Protein AF-0000000084558439 (afdb_homodimer)

Structure (mmCIF, N/CA/C/O backbone):
data_AF-0000000084558439-model_v1
#
loop_
_entity.id
_entity.type
_entity.pdbx_description
1 polymer Phd_YefM
#
loop_
_atom_site.group_PDB
_atom_site.id
_atom_site.type_symbol
_atom_site.label_atom_id
_atom_site.label_alt_id
_atom_site.label_comp_id
_atom_site.label_asym_id
_atom_site.label_entity_id
_atom_site.label_seq_id
_atom_site.pdbx_PDB_ins_code
_atom_site.Cartn_x
_atom_site.Cartn_y
_atom_site.Cartn_z
_atom_site.occupancy
_atom_site.B_iso_or_equiv
_atom_site.auth_seq_id
_atom_site.auth_comp_id
_atom_site.auth_asym_id
_atom_site.auth_atom_id
_atom_site.pdbx_PDB_model_num
ATOM 1 N N . MET A 1 1 ? 5.793 9.094 3.998 1 93.12 1 MET A N 1
ATOM 2 C CA . MET A 1 1 ? 5.371 10.234 3.197 1 93.12 1 MET A CA 1
ATOM 3 C C . MET A 1 1 ? 3.852 10.273 3.061 1 93.12 1 MET A C 1
ATOM 5 O O . MET A 1 1 ? 3.217 9.234 2.881 1 93.12 1 MET A O 1
ATOM 9 N N . LEU A 1 2 ? 3.359 11.461 3.238 1 95.5 2 LEU A N 1
ATOM 10 C CA . LEU A 1 2 ? 1.928 11.664 3.051 1 95.5 2 LEU A CA 1
ATOM 11 C C . LEU A 1 2 ? 1.644 12.312 1.702 1 95.5 2 LEU A C 1
ATOM 13 O O . LEU A 1 2 ? 2.281 13.305 1.34 1 95.5 2 LEU A O 1
ATOM 17 N N . VAL A 1 3 ? 0.672 11.711 0.929 1 97.12 3 VAL A N 1
ATOM 18 C CA . VAL A 1 3 ? 0.329 12.273 -0.374 1 97.12 3 VAL A CA 1
ATOM 19 C C . VAL A 1 3 ? -1.182 12.203 -0.584 1 97.12 3 VAL A C 1
ATOM 21 O O . VAL A 1 3 ? -1.87 11.414 0.065 1 97.12 3 VAL A O 1
ATOM 24 N N . THR A 1 4 ? -1.714 13.141 -1.436 1 97.69 4 THR A N 1
ATOM 25 C CA . THR A 1 4 ? -3.123 13.039 -1.795 1 97.69 4 THR A CA 1
ATOM 26 C C . THR A 1 4 ? -3.336 11.961 -2.855 1 97.69 4 THR A C 1
ATOM 28 O O . THR A 1 4 ? -2.42 11.641 -3.617 1 97.69 4 THR A O 1
ATOM 31 N N . ALA A 1 5 ? -4.535 11.43 -2.908 1 97.19 5 ALA A N 1
ATOM 32 C CA . ALA A 1 5 ? -4.883 10.445 -3.93 1 97.19 5 ALA A CA 1
ATOM 33 C C . ALA A 1 5 ? -4.617 10.992 -5.328 1 97.19 5 ALA A C 1
ATOM 35 O O . ALA A 1 5 ? -4.098 10.281 -6.191 1 97.19 5 ALA A O 1
ATOM 36 N N . THR A 1 6 ? -4.969 12.266 -5.535 1 96.75 6 THR A N 1
ATOM 37 C CA . THR A 1 6 ? -4.758 12.906 -6.832 1 96.75 6 THR A CA 1
ATOM 38 C C . THR A 1 6 ? -3.273 12.938 -7.184 1 96.75 6 THR A C 1
ATOM 40 O O . THR A 1 6 ? -2.887 12.578 -8.297 1 96.75 6 THR A O 1
ATOM 43 N N . GLU A 1 7 ? -2.447 13.328 -6.293 1 97.44 7 GLU A N 1
ATOM 44 C CA . GLU A 1 7 ? -1.005 13.352 -6.516 1 97.44 7 GLU A CA 1
ATOM 45 C C . GLU A 1 7 ? -0.463 11.953 -6.773 1 97.44 7 GLU A C 1
ATOM 47 O O . GLU A 1 7 ? 0.383 11.758 -7.648 1 97.44 7 GLU A O 1
ATOM 52 N N . PHE A 1 8 ? -0.82 11.062 -6.02 1 98 8 PHE A N 1
ATOM 53 C CA . PHE A 1 8 ? -0.381 9.68 -6.16 1 98 8 PHE A CA 1
ATOM 54 C C . PHE A 1 8 ? -0.724 9.141 -7.547 1 98 8 PHE A C 1
ATOM 56 O O . PHE A 1 8 ? 0.109 8.5 -8.195 1 98 8 PHE A O 1
ATOM 63 N N . ARG A 1 9 ? -1.94 9.398 -7.977 1 96.44 9 ARG A N 1
ATOM 64 C CA . ARG A 1 9 ? -2.422 8.93 -9.273 1 96.44 9 ARG A CA 1
ATOM 65 C C . ARG A 1 9 ? -1.564 9.477 -10.406 1 96.44 9 ARG A C 1
ATOM 67 O O . ARG A 1 9 ? -1.311 8.781 -11.391 1 96.44 9 ARG A O 1
ATOM 74 N N . THR A 1 10 ? -1.112 10.688 -10.25 1 95.81 10 THR A N 1
ATOM 75 C CA . THR A 1 10 ? -0.41 11.359 -11.328 1 95.81 10 THR A CA 1
ATOM 76 C C . THR A 1 10 ? 1.078 11.023 -11.305 1 95.81 10 THR A C 1
ATOM 78 O O . THR A 1 10 ? 1.791 11.266 -12.281 1 95.81 10 THR A O 1
ATOM 81 N N . ASN A 1 11 ? 1.523 10.438 -10.188 1 96.81 11 ASN A N 1
ATOM 82 C CA . ASN A 1 11 ? 2.949 10.172 -10.023 1 96.81 11 ASN A CA 1
ATOM 83 C C . A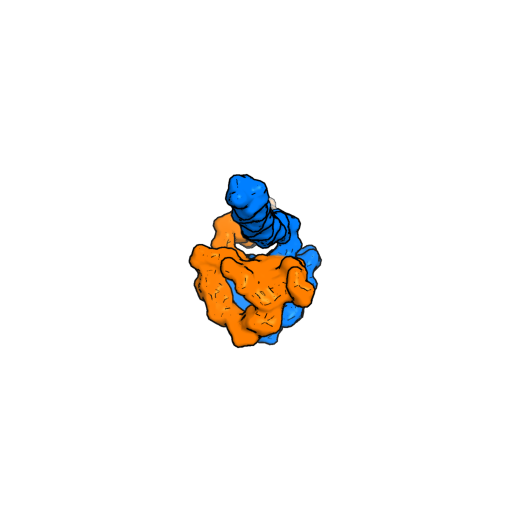SN A 1 11 ? 3.201 8.758 -9.508 1 96.81 11 ASN A C 1
ATOM 85 O O . ASN A 1 11 ? 4.09 8.547 -8.68 1 96.81 11 ASN A O 1
ATOM 89 N N . VAL A 1 12 ? 2.473 7.812 -9.984 1 97.06 12 VAL A N 1
ATOM 90 C CA . VAL A 1 12 ? 2.488 6.469 -9.414 1 97.06 12 VAL A CA 1
ATOM 91 C C . VAL A 1 12 ? 3.881 5.859 -9.562 1 97.06 12 VAL A C 1
ATOM 93 O O . VAL A 1 12 ? 4.383 5.207 -8.648 1 97.06 12 VAL A O 1
ATOM 96 N N . GLY A 1 13 ? 4.473 5.973 -10.695 1 96.5 13 GLY A N 1
ATOM 97 C CA . GLY A 1 13 ? 5.812 5.445 -10.922 1 96.5 13 GLY A CA 1
ATOM 98 C C . GLY A 1 13 ? 6.82 5.922 -9.891 1 96.5 13 GLY A C 1
ATOM 99 O O . GLY A 1 13 ? 7.629 5.133 -9.398 1 96.5 13 GLY A O 1
ATOM 100 N N . LYS A 1 14 ? 6.75 7.168 -9.648 1 96.94 14 LYS A N 1
ATOM 101 C CA . LYS A 1 14 ? 7.625 7.773 -8.648 1 96.94 14 LYS A CA 1
ATOM 102 C C . LYS A 1 14 ? 7.414 7.137 -7.273 1 96.94 14 LYS A C 1
ATOM 104 O O . LYS A 1 14 ? 8.375 6.801 -6.586 1 96.94 14 LYS A O 1
ATOM 109 N N . TYR A 1 15 ? 6.199 6.887 -6.871 1 97.94 15 TYR A N 1
ATOM 110 C CA . TYR A 1 15 ? 5.895 6.398 -5.531 1 97.94 15 TYR A CA 1
ATOM 111 C C . TYR A 1 15 ? 6.168 4.906 -5.418 1 97.94 15 TYR A C 1
ATOM 113 O O . TYR A 1 15 ? 6.543 4.414 -4.352 1 97.94 15 TYR A O 1
ATOM 121 N N . LEU A 1 16 ? 6.105 4.18 -6.547 1 97.5 16 LEU A N 1
ATOM 122 C CA . LEU A 1 16 ? 6.531 2.785 -6.562 1 97.5 16 LEU A CA 1
ATOM 123 C C . LEU A 1 16 ? 8.016 2.668 -6.242 1 97.5 16 LEU A C 1
ATOM 125 O O . LEU A 1 16 ? 8.445 1.702 -5.605 1 97.5 16 LEU A O 1
ATOM 129 N N . ASP A 1 17 ? 8.727 3.705 -6.621 1 96.62 17 ASP A N 1
ATOM 130 C CA . ASP A 1 17 ? 10.156 3.689 -6.352 1 96.62 17 ASP A CA 1
ATOM 131 C C . ASP A 1 17 ? 10.453 4.156 -4.926 1 96.62 17 ASP A C 1
ATOM 133 O O . ASP A 1 17 ? 11.344 3.621 -4.262 1 96.62 17 ASP A O 1
ATOM 137 N N . LEU A 1 18 ? 9.727 5.078 -4.477 1 97.5 18 LEU A N 1
ATOM 138 C CA . LEU A 1 18 ? 9.992 5.715 -3.189 1 97.5 18 LEU A CA 1
ATOM 139 C C . LEU A 1 18 ? 9.531 4.824 -2.041 1 97.5 18 LEU A C 1
ATOM 141 O O . LEU A 1 18 ? 10.078 4.902 -0.935 1 97.5 18 LEU A O 1
ATOM 145 N N . MET A 1 19 ? 8.609 3.938 -2.305 1 97.88 19 MET A N 1
ATOM 146 C CA . MET A 1 19 ? 8.023 3.117 -1.247 1 97.88 19 MET A CA 1
ATOM 147 C C . MET A 1 19 ? 9.07 2.182 -0.646 1 97.88 19 MET A C 1
ATOM 149 O O . MET A 1 19 ? 8.883 1.669 0.459 1 97.88 19 MET A O 1
ATOM 153 N N . VAL A 1 20 ? 10.156 1.917 -1.408 1 96.38 20 VAL A N 1
ATOM 154 C CA . VAL A 1 20 ? 11.219 1.045 -0.93 1 96.38 20 VAL A CA 1
ATOM 155 C C . VAL A 1 20 ? 11.93 1.7 0.252 1 96.38 20 VAL A C 1
ATOM 157 O O . VAL A 1 20 ? 12.398 1.012 1.165 1 96.38 20 VAL A O 1
ATOM 160 N N . LYS A 1 21 ? 11.93 3.006 0.268 1 96.88 21 LYS A N 1
ATOM 161 C CA . LYS A 1 21 ? 12.625 3.768 1.305 1 96.88 21 LYS A CA 1
ATOM 162 C C . LYS A 1 21 ? 11.703 4.039 2.492 1 96.88 21 LYS A C 1
ATOM 164 O O . LYS A 1 21 ? 12.133 3.99 3.645 1 96.88 21 LYS A O 1
ATOM 169 N N . GLU A 1 22 ? 10.539 4.414 2.184 1 96.94 22 GLU A N 1
ATOM 170 C CA . GLU A 1 22 ? 9.578 4.742 3.229 1 96.94 22 GLU A CA 1
ATOM 171 C C . GLU A 1 22 ? 8.148 4.457 2.77 1 96.94 22 GLU A C 1
ATOM 173 O O . GLU A 1 22 ? 7.855 4.504 1.573 1 96.94 22 GLU A O 1
ATOM 178 N N . ASP A 1 23 ? 7.25 4.188 3.736 1 98.19 23 ASP A N 1
ATOM 179 C CA . ASP A 1 23 ? 5.84 4.008 3.416 1 98.19 23 ASP A CA 1
ATOM 180 C C . ASP A 1 23 ? 5.242 5.277 2.816 1 98.19 23 ASP A C 1
ATOM 182 O O . ASP A 1 23 ? 5.566 6.387 3.252 1 98.19 23 ASP A O 1
ATOM 186 N N . VAL A 1 24 ? 4.387 4.988 1.857 1 98.31 24 VAL A N 1
ATOM 187 C CA . VAL A 1 24 ? 3.645 6.09 1.253 1 98.31 24 VAL A CA 1
ATOM 188 C C . VAL A 1 24 ? 2.186 6.035 1.696 1 98.31 24 VAL A C 1
ATOM 190 O O . VAL A 1 24 ? 1.429 5.164 1.258 1 98.31 24 VAL A O 1
ATOM 193 N N . PHE A 1 25 ? 1.782 7.027 2.508 1 98.38 25 PHE A N 1
ATOM 194 C CA . PHE A 1 25 ? 0.406 7.098 2.986 1 98.38 25 PHE A CA 1
ATOM 195 C C . PHE A 1 25 ? -0.438 7.984 2.08 1 98.38 25 PHE A C 1
ATOM 197 O O . PHE A 1 25 ? -0.096 9.141 1.845 1 98.38 25 PHE A O 1
ATOM 204 N N . ILE A 1 26 ? -1.479 7.418 1.617 1 98.31 26 ILE A N 1
ATOM 205 C CA . ILE A 1 26 ? -2.35 8.078 0.652 1 98.31 26 ILE A CA 1
ATOM 206 C C . ILE A 1 26 ? -3.588 8.625 1.361 1 98.31 26 ILE A C 1
ATOM 208 O O . ILE A 1 26 ? -4.234 7.91 2.131 1 98.31 26 ILE A O 1
ATOM 212 N N . MET A 1 27 ? -3.846 9.922 1.068 1 97.56 27 MET A N 1
ATOM 213 C CA . MET A 1 27 ? -5.016 10.578 1.647 1 97.56 27 MET A CA 1
ATOM 214 C C . MET A 1 27 ? -6.035 10.93 0.567 1 97.56 27 MET A C 1
ATOM 216 O O . MET A 1 27 ? -5.664 11.258 -0.561 1 97.56 27 MET A O 1
ATOM 220 N N . LYS A 1 28 ? -7.332 10.789 0.944 1 95.88 28 LYS A N 1
ATOM 221 C CA . LYS A 1 28 ? -8.445 11.227 0.11 1 95.88 28 LYS A CA 1
ATOM 222 C C . LYS A 1 28 ? -9.375 12.164 0.88 1 95.88 28 LYS A C 1
ATOM 224 O O . LYS A 1 28 ? -9.906 11.789 1.929 1 95.88 28 LYS A O 1
ATOM 229 N N . TYR A 1 29 ? -9.578 13.289 0.306 1 92.62 29 TYR A N 1
ATOM 230 C CA . TYR A 1 29 ? -10.445 14.273 0.942 1 92.62 29 TYR A CA 1
ATOM 231 C C . TYR A 1 29 ? -10.062 14.484 2.4 1 92.62 29 TYR A C 1
ATOM 233 O O . TYR A 1 29 ? -10.922 14.508 3.283 1 92.62 29 TYR A O 1
ATOM 241 N N . GLY A 1 30 ? -8.773 14.531 2.695 1 90.5 30 GLY A N 1
ATOM 242 C CA . GLY A 1 30 ? -8.242 14.797 4.02 1 90.5 30 GLY A CA 1
ATOM 243 C C . GLY A 1 30 ? -8.312 13.602 4.949 1 90.5 30 GLY A C 1
ATOM 244 O O . GLY A 1 30 ? -8.055 13.719 6.148 1 90.5 30 GLY A O 1
ATOM 245 N N . LYS A 1 31 ? -8.68 12.492 4.414 1 94 31 LYS A N 1
ATOM 246 C CA . LYS A 1 31 ? -8.812 11.273 5.207 1 94 31 LYS A CA 1
ATOM 247 C C . LYS A 1 31 ? -7.871 10.188 4.703 1 94 31 LYS A C 1
ATOM 249 O O . LYS A 1 31 ? -7.562 10.125 3.512 1 94 31 LYS A O 1
ATOM 254 N N . PHE A 1 32 ? -7.48 9.305 5.688 1 96.69 32 PHE A N 1
ATOM 255 C CA . PHE A 1 32 ? -6.617 8.188 5.328 1 96.69 32 PHE A CA 1
ATOM 256 C C . PHE A 1 32 ? -7.328 7.242 4.363 1 96.69 32 PHE A C 1
ATOM 258 O O . PHE A 1 32 ? -8.445 6.797 4.633 1 96.69 32 PHE A O 1
ATOM 265 N N . ALA A 1 33 ? -6.621 6.996 3.252 1 98 33 ALA A N 1
ATOM 266 C CA . ALA A 1 33 ? -7.184 6.082 2.262 1 98 33 ALA A CA 1
ATOM 267 C C . ALA A 1 33 ? -6.441 4.75 2.258 1 98 33 ALA A C 1
ATOM 269 O O . ALA A 1 33 ? -7.051 3.689 2.098 1 98 33 ALA A O 1
ATOM 270 N N . GLY A 1 34 ? -5.168 4.805 2.377 1 98.44 34 GLY A N 1
ATOM 271 C CA . GLY A 1 34 ? -4.379 3.586 2.318 1 98.44 34 GLY A CA 1
ATOM 272 C C . GLY A 1 34 ? -2.885 3.84 2.35 1 98.44 34 GLY A C 1
ATOM 273 O O . GLY A 1 34 ? -2.447 4.969 2.59 1 98.44 34 GLY A O 1
ATOM 274 N N . VAL A 1 35 ? -2.135 2.738 2.188 1 98.62 35 VAL A N 1
ATOM 275 C CA . VAL A 1 35 ? -0.68 2.832 2.242 1 98.62 35 VAL A CA 1
ATOM 276 C C . VAL A 1 35 ? -0.066 1.989 1.125 1 98.62 35 VAL A C 1
ATOM 278 O O . VAL A 1 35 ? -0.577 0.916 0.796 1 98.62 35 VAL A O 1
ATOM 281 N N . LEU A 1 36 ? 0.829 2.51 0.502 1 98.69 36 LEU A N 1
ATOM 282 C CA . LEU A 1 36 ? 1.729 1.782 -0.387 1 98.69 36 LEU A CA 1
ATOM 283 C C . LEU A 1 36 ? 3.043 1.462 0.314 1 98.69 36 LEU A C 1
ATOM 285 O O . LEU A 1 36 ? 3.74 2.365 0.78 1 98.69 36 LEU A O 1
ATOM 289 N N . SER A 1 37 ? 3.371 0.15 0.361 1 98.5 37 SER A N 1
ATOM 290 C CA . SER A 1 37 ? 4.512 -0.223 1.19 1 98.5 37 SER A CA 1
ATOM 291 C C . SER A 1 37 ? 5.227 -1.447 0.629 1 98.5 37 SER A C 1
ATOM 293 O O . SER A 1 37 ? 4.605 -2.295 -0.015 1 98.5 37 SER A O 1
ATOM 295 N N . ALA A 1 38 ? 6.523 -1.501 0.835 1 98.19 38 ALA A N 1
ATOM 296 C CA . ALA A 1 38 ? 7.328 -2.672 0.491 1 98.19 38 ALA A CA 1
ATOM 297 C C . ALA A 1 38 ? 7.828 -3.383 1.745 1 98.19 38 ALA A C 1
ATOM 299 O O . ALA A 1 38 ? 8.992 -3.791 1.814 1 98.19 38 ALA A O 1
ATOM 300 N N . ASP A 1 39 ? 6.961 -3.717 2.59 1 96.5 39 ASP A N 1
ATOM 301 C CA . ASP A 1 39 ? 7.367 -4.25 3.887 1 96.5 39 ASP A CA 1
ATOM 302 C C . ASP A 1 39 ? 7.617 -5.758 3.807 1 96.5 39 ASP A C 1
ATOM 304 O O . ASP A 1 39 ? 7.004 -6.449 2.992 1 96.5 39 ASP A O 1
ATOM 308 N N . LYS A 1 40 ? 8.461 -6.219 4.723 1 96.19 40 LYS A N 1
ATOM 309 C CA . LYS A 1 40 ? 8.891 -7.613 4.734 1 96.19 40 LYS A CA 1
ATOM 310 C C . LYS A 1 40 ? 7.723 -8.547 5.023 1 96.19 40 LYS A C 1
ATOM 312 O O . LYS A 1 40 ? 7.66 -9.656 4.484 1 96.19 40 LYS A O 1
ATOM 317 N N . GLN A 1 41 ? 6.922 -8.109 5.895 1 95.88 41 GLN A N 1
ATOM 318 C CA . GLN A 1 41 ? 5.773 -8.938 6.266 1 95.88 41 GLN A CA 1
ATOM 319 C C . GLN A 1 41 ? 4.895 -9.227 5.055 1 95.88 41 GLN A C 1
ATOM 321 O O . GLN A 1 41 ? 4.449 -10.359 4.863 1 95.88 41 GLN A O 1
ATOM 326 N N . SER A 1 42 ? 4.629 -8.203 4.27 1 96.88 42 SER A N 1
ATOM 327 C CA . SER A 1 42 ? 3.83 -8.391 3.064 1 96.88 42 SER A CA 1
ATOM 328 C C . SER A 1 42 ? 4.543 -9.289 2.062 1 96.88 42 SER A C 1
ATOM 330 O O . SER A 1 42 ? 3.908 -10.117 1.397 1 96.88 42 SER A O 1
ATOM 332 N N . LYS A 1 43 ? 5.77 -9.133 1.939 1 96.31 43 LYS A N 1
ATOM 333 C CA . LYS A 1 43 ? 6.547 -10.016 1.072 1 96.31 43 LYS A CA 1
ATOM 334 C C . LYS A 1 43 ? 6.383 -11.477 1.484 1 96.31 43 LYS A C 1
ATOM 336 O O . LYS A 1 43 ? 6.184 -12.352 0.634 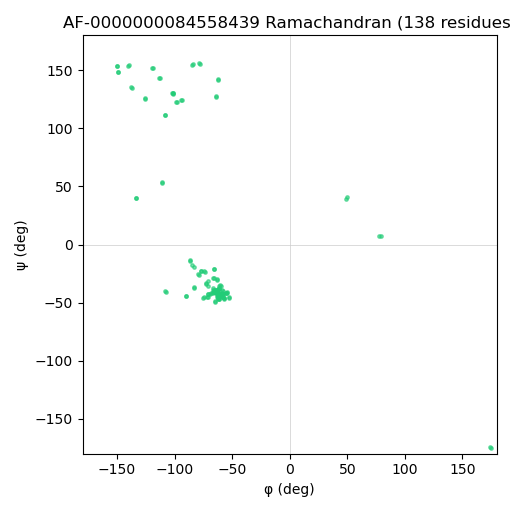1 96.31 43 LYS A O 1
ATOM 341 N N . LYS A 1 44 ? 6.48 -11.734 2.713 1 96.06 44 LYS A N 1
ATOM 342 C CA . LYS A 1 44 ? 6.328 -13.094 3.238 1 96.06 44 LYS A CA 1
ATOM 343 C C . LYS A 1 44 ? 4.953 -13.656 2.891 1 96.06 44 LYS A C 1
ATOM 345 O O . LYS A 1 44 ? 4.836 -14.828 2.514 1 96.06 44 LYS A O 1
ATOM 350 N N . ARG A 1 45 ? 4.004 -12.828 3.049 1 94.62 45 ARG A N 1
ATOM 351 C CA . ARG A 1 45 ? 2.637 -13.25 2.748 1 94.62 45 ARG A CA 1
ATOM 352 C C . ARG A 1 45 ? 2.512 -13.711 1.3 1 94.62 45 ARG A C 1
ATOM 354 O O . ARG A 1 45 ? 1.887 -14.734 1.02 1 94.62 45 ARG A O 1
ATOM 361 N N . VAL A 1 46 ? 3.107 -12.977 0.456 1 94 46 VAL A N 1
ATOM 362 C CA . VAL A 1 46 ? 3.029 -13.305 -0.964 1 94 46 VAL A CA 1
ATOM 363 C C . VAL A 1 46 ? 3.811 -14.586 -1.241 1 94 46 VAL A C 1
ATOM 365 O O . VAL A 1 46 ? 3.342 -15.461 -1.97 1 94 46 VAL A O 1
ATOM 368 N N . LEU A 1 47 ? 4.926 -14.672 -0.653 1 93.25 47 LEU A N 1
ATOM 369 C CA . LEU A 1 47 ? 5.766 -15.844 -0.848 1 93.25 47 LEU A CA 1
ATOM 370 C C . LEU A 1 47 ? 5.066 -17.094 -0.34 1 93.25 47 LEU A C 1
ATOM 372 O O . LEU A 1 47 ? 5.125 -18.156 -0.983 1 93.25 47 LEU A O 1
ATOM 376 N N . GLU A 1 48 ? 4.5 -17.078 0.718 1 92.62 48 GLU A N 1
ATOM 377 C CA . GLU A 1 48 ? 3.777 -18.203 1.294 1 92.62 48 GLU A CA 1
ATOM 378 C C . GLU A 1 48 ? 2.594 -18.609 0.419 1 92.62 48 GLU A C 1
ATOM 380 O O . GLU A 1 48 ? 2.32 -19.797 0.242 1 92.62 48 GLU A O 1
ATOM 385 N N . ALA A 1 49 ? 1.915 -17.578 -0.072 1 87.56 49 ALA A N 1
ATOM 386 C CA . ALA A 1 49 ? 0.788 -17.844 -0.961 1 87.56 49 ALA A CA 1
ATOM 387 C C . ALA A 1 49 ? 1.248 -18.547 -2.232 1 87.56 49 ALA A C 1
ATOM 389 O O . ALA A 1 49 ? 0.596 -19.484 -2.699 1 87.56 49 ALA A O 1
ATOM 390 N N . TYR A 1 50 ? 2.344 -18.141 -2.686 1 83.38 50 TYR A N 1
ATOM 391 C CA . TYR A 1 50 ? 2.893 -18.703 -3.912 1 83.38 50 TYR A CA 1
ATOM 392 C C . TYR A 1 50 ? 3.467 -20.094 -3.658 1 83.38 50 TYR A C 1
ATOM 394 O O . TYR A 1 50 ? 3.279 -21 -4.465 1 83.38 50 TYR A O 1
ATOM 402 N N . ALA A 1 51 ? 4.227 -20.266 -2.621 1 84.62 51 ALA A N 1
ATOM 403 C CA . ALA A 1 51 ? 4.836 -21.547 -2.258 1 84.62 51 ALA A CA 1
ATOM 404 C C . ALA A 1 51 ? 3.771 -22.578 -1.889 1 84.62 51 ALA A C 1
ATOM 406 O O . ALA A 1 51 ? 3.875 -23.75 -2.26 1 84.62 51 ALA A O 1
ATOM 407 N N . GLY A 1 52 ? 2.947 -22.094 -1.064 1 80.38 52 GLY A N 1
ATOM 408 C CA . GLY A 1 52 ? 1.883 -23.016 -0.673 1 80.38 52 GLY A CA 1
ATOM 409 C C . GLY A 1 52 ? 1.122 -23.578 -1.854 1 80.38 52 GLY A C 1
ATOM 410 O O . GLY A 1 52 ? 0.765 -24.766 -1.857 1 80.38 52 GLY A O 1
ATOM 411 N N . SER A 1 53 ? 0.907 -22.688 -2.75 1 77.44 53 SER A N 1
ATOM 412 C CA . SER A 1 53 ? 0.235 -23.141 -3.961 1 77.44 53 SER A CA 1
ATOM 413 C C . SER A 1 53 ? 1.066 -24.203 -4.688 1 77.44 53 SER A C 1
ATOM 415 O O . SER A 1 53 ? 0.525 -25.188 -5.191 1 77.44 53 SER A O 1
ATOM 417 N N . TYR A 1 54 ? 2.324 -23.938 -4.629 1 71.88 54 TYR A N 1
ATOM 418 C CA . TYR A 1 54 ? 3.223 -24.875 -5.289 1 71.88 54 TYR A CA 1
ATOM 419 C C . TYR A 1 54 ? 3.309 -26.188 -4.516 1 71.88 54 TYR A C 1
ATOM 421 O O . TYR A 1 54 ? 3.365 -27.266 -5.113 1 71.88 54 TYR A O 1
ATOM 429 N N . LYS A 1 55 ? 3.453 -26.031 -3.166 1 76.62 55 LYS A N 1
ATOM 430 C CA . LYS A 1 55 ? 3.533 -27.234 -2.328 1 76.6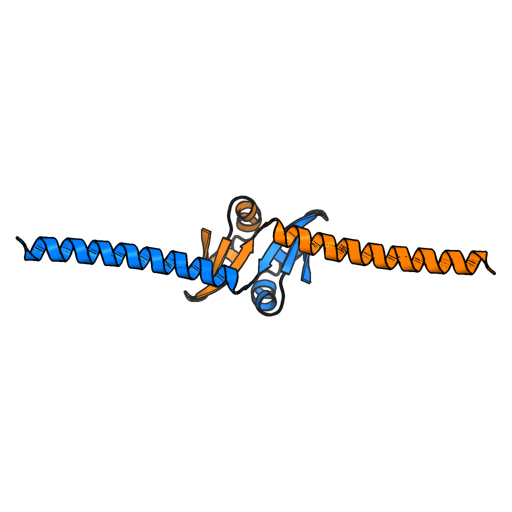2 55 LYS A CA 1
ATOM 431 C C . LYS A 1 55 ? 2.285 -28.094 -2.482 1 76.62 55 LYS A C 1
ATOM 433 O O . LYS A 1 55 ? 2.381 -29.312 -2.562 1 76.62 55 LYS A O 1
ATOM 438 N N . HIS A 1 56 ? 1.242 -27.422 -2.572 1 75.06 56 HIS A N 1
ATOM 439 C CA . HIS A 1 56 ? 0 -28.172 -2.73 1 75.06 56 HIS A CA 1
ATOM 440 C C . HIS A 1 56 ? -0.047 -28.891 -4.082 1 75.06 56 HIS A C 1
ATOM 442 O O . HIS A 1 56 ? -0.477 -30.031 -4.168 1 75.06 56 HIS A O 1
ATOM 448 N N . GLU A 1 57 ? 0.461 -28.188 -4.98 1 70.75 57 GLU A N 1
ATOM 449 C CA . GLU A 1 57 ? 0.501 -28.781 -6.309 1 70.75 57 GLU A CA 1
ATOM 450 C C . GLU A 1 57 ? 1.522 -29.922 -6.371 1 70.75 57 GLU A C 1
ATOM 452 O O . GLU A 1 57 ? 1.271 -30.953 -6.988 1 70.75 57 GLU A O 1
ATOM 457 N N . GLY A 1 58 ? 2.623 -29.641 -5.758 1 71.75 58 GLY A N 1
ATOM 458 C CA . GLY A 1 58 ? 3.627 -30.688 -5.668 1 71.75 58 GLY A CA 1
ATOM 459 C C . GLY A 1 58 ? 3.129 -31.922 -4.965 1 71.75 58 GLY A C 1
ATOM 460 O O . GLY A 1 58 ? 3.402 -33.062 -5.402 1 71.75 58 GLY A O 1
ATOM 461 N N . ASP A 1 59 ? 2.449 -31.688 -3.92 1 73.81 59 ASP A N 1
ATOM 462 C CA . ASP A 1 59 ? 1.89 -32.812 -3.17 1 73.81 59 ASP A CA 1
ATOM 463 C C . ASP A 1 59 ? 0.913 -33.594 -4.027 1 73.81 59 ASP A C 1
ATOM 465 O O . ASP A 1 59 ? 0.894 -34.844 -3.971 1 73.81 59 ASP A O 1
ATOM 469 N N . LEU A 1 60 ? 0.082 -33 -4.758 1 76.38 60 LEU A N 1
ATOM 470 C CA . LEU A 1 60 ? -0.907 -33.625 -5.613 1 76.38 60 LEU A CA 1
ATOM 471 C C . LEU A 1 60 ? -0.228 -34.469 -6.707 1 76.38 60 LEU A C 1
ATOM 473 O O . LEU A 1 60 ? -0.658 -35.562 -7.008 1 76.38 60 LEU A O 1
ATOM 477 N N . GLU A 1 61 ? 0.862 -33.812 -7.266 1 78.88 61 GLU A N 1
ATOM 478 C CA . GLU A 1 61 ? 1.622 -34.531 -8.297 1 78.88 61 GLU A CA 1
ATOM 479 C C . GLU A 1 61 ? 2.275 -35.781 -7.734 1 78.88 61 GLU A C 1
ATOM 481 O O . GLU A 1 61 ? 2.291 -36.812 -8.391 1 78.88 61 GLU A O 1
ATOM 486 N N . ASP A 1 62 ? 2.748 -35.625 -6.566 1 79 62 ASP A N 1
ATOM 487 C CA . ASP A 1 62 ? 3.379 -36.75 -5.902 1 79 62 ASP A CA 1
ATOM 488 C C . ASP A 1 62 ? 2.363 -37.875 -5.625 1 79 62 ASP A C 1
ATOM 490 O O . ASP A 1 62 ? 2.672 -39.031 -5.773 1 79 62 ASP A O 1
ATOM 494 N N . LEU A 1 63 ? 1.204 -37.562 -5.219 1 74.62 63 LEU A N 1
ATOM 495 C CA . LEU A 1 63 ? 0.132 -38.5 -4.934 1 74.62 63 LEU A CA 1
ATOM 496 C C . LEU A 1 63 ? -0.292 -39.25 -6.203 1 74.62 63 LEU A C 1
ATOM 498 O O . LEU A 1 63 ? -0.52 -40.438 -6.176 1 74.62 63 LEU A O 1
ATOM 502 N N . LEU A 1 64 ? -0.382 -38.562 -7.27 1 77.75 64 LEU A N 1
ATOM 503 C CA . LEU A 1 64 ? -0.777 -39.125 -8.547 1 77.75 64 LEU A CA 1
ATOM 504 C C . LEU A 1 64 ? 0.28 -40.094 -9.055 1 77.75 64 LEU A C 1
ATOM 506 O O . LEU A 1 64 ? -0.05 -41.188 -9.531 1 77.75 64 LEU A O 1
ATOM 510 N N . LYS A 1 65 ? 1.476 -39.719 -8.883 1 79.12 65 LYS A N 1
ATOM 511 C CA . LYS A 1 65 ? 2.559 -40.594 -9.32 1 79.12 65 LYS A CA 1
ATOM 512 C C . LYS A 1 65 ? 2.592 -41.875 -8.508 1 79.12 65 LYS A C 1
ATOM 514 O O . LYS A 1 65 ? 2.809 -42.969 -9.055 1 79.12 65 LYS A O 1
ATOM 519 N N . LYS A 1 66 ? 2.391 -41.844 -7.262 1 82.12 66 LYS A N 1
ATOM 520 C CA . LYS A 1 66 ? 2.375 -43 -6.387 1 82.12 66 LYS A CA 1
ATOM 521 C C . LYS A 1 66 ? 1.262 -43.969 -6.777 1 82.12 66 LYS A C 1
ATOM 523 O O . LYS A 1 66 ? 1.456 -45.188 -6.766 1 82.12 66 LYS A O 1
ATOM 528 N N . ARG A 1 67 ? 0.205 -43.438 -7.199 1 83.5 67 ARG A N 1
ATOM 529 C CA . ARG A 1 67 ? -0.928 -44.25 -7.582 1 83.5 67 ARG A CA 1
ATOM 530 C C . ARG A 1 67 ? -0.661 -44.969 -8.906 1 83.5 67 ARG A C 1
ATOM 532 O O . ARG A 1 67 ? -1 -46.156 -9.062 1 83.5 67 ARG A O 1
ATOM 539 N N . LEU A 1 68 ? 0.049 -44.312 -9.742 1 82.44 68 LEU A N 1
ATOM 540 C CA . LEU A 1 68 ? 0.36 -44.875 -11.055 1 82.44 68 LEU A CA 1
ATOM 541 C C . LEU A 1 68 ? 1.388 -46 -10.938 1 82.44 68 LEU A C 1
ATOM 543 O O . LEU A 1 68 ? 1.287 -47 -11.625 1 82.44 68 LEU A O 1
ATOM 547 N N . ASP A 1 69 ? 2.217 -45.844 -10.016 1 79.38 69 ASP A N 1
ATOM 548 C CA . ASP A 1 69 ? 3.227 -46.875 -9.797 1 79.38 69 ASP A CA 1
ATOM 549 C C . ASP A 1 69 ? 2.613 -48.125 -9.148 1 79.38 69 ASP A C 1
ATOM 551 O O . ASP A 1 69 ? 3.16 -49.219 -9.258 1 79.38 69 ASP A O 1
ATOM 555 N N . GLU A 1 70 ? 1.544 -47.969 -8.484 1 72.31 70 GLU A N 1
ATOM 556 C CA . GLU A 1 70 ? 0.855 -49.062 -7.82 1 72.31 70 GLU A CA 1
ATOM 557 C C . GLU A 1 70 ? -0.069 -49.781 -8.789 1 72.31 70 GLU A C 1
ATOM 559 O O . GLU A 1 70 ? -0.456 -50.938 -8.539 1 72.31 70 GLU A O 1
ATOM 564 N N . LEU A 1 71 ? -0.354 -49.156 -9.828 1 58.66 71 LEU A N 1
ATOM 565 C CA . LEU A 1 71 ? -1.139 -49.844 -10.844 1 58.66 71 LEU A CA 1
ATOM 566 C C . LEU A 1 71 ? -0.238 -50.656 -11.766 1 58.66 71 LEU A C 1
ATOM 568 O O . LEU A 1 71 ? -0.565 -51.781 -12.117 1 58.66 71 LEU A O 1
ATOM 572 N N . MET B 1 1 ? -5.137 -9.594 -4.047 1 93.25 1 MET B N 1
ATOM 573 C CA . MET B 1 1 ? -5.004 -9.609 -5.5 1 93.25 1 MET B CA 1
ATOM 574 C C . MET B 1 1 ? -3.555 -9.367 -5.914 1 93.25 1 MET B C 1
ATOM 576 O O . MET B 1 1 ? -2.865 -8.531 -5.324 1 93.25 1 MET B O 1
ATOM 580 N N . LEU B 1 2 ? -3.172 -10.164 -6.863 1 95.56 2 LEU B N 1
ATOM 581 C CA . LEU B 1 2 ? -1.834 -9.992 -7.418 1 95.56 2 LEU B CA 1
ATOM 582 C C . LEU B 1 2 ? -1.893 -9.281 -8.766 1 95.56 2 LEU B C 1
ATOM 584 O O . LEU B 1 2 ? -2.689 -9.648 -9.633 1 95.56 2 LEU B O 1
ATOM 588 N N . VAL B 1 3 ? -1.03 -8.211 -8.914 1 97.19 3 VAL B N 1
ATOM 589 C CA . VAL B 1 3 ? -1.016 -7.477 -10.172 1 97.19 3 VAL B CA 1
ATOM 590 C C . VAL B 1 3 ? 0.422 -7.121 -10.547 1 97.19 3 VAL B C 1
ATOM 592 O O . VAL B 1 3 ? 1.307 -7.102 -9.688 1 97.19 3 VAL B O 1
ATOM 595 N N . THR B 1 4 ? 0.674 -6.941 -11.906 1 97.62 4 THR B N 1
ATOM 596 C CA . THR B 1 4 ? 1.986 -6.457 -12.312 1 97.62 4 THR B CA 1
ATOM 597 C C . THR B 1 4 ? 2.094 -4.949 -12.102 1 97.62 4 THR B C 1
ATOM 599 O O . THR B 1 4 ? 1.083 -4.246 -12.094 1 97.62 4 THR B O 1
ATOM 602 N N . ALA B 1 5 ? 3.303 -4.469 -11.953 1 97.19 5 ALA B N 1
ATOM 603 C CA . ALA B 1 5 ? 3.541 -3.033 -11.828 1 97.19 5 ALA B CA 1
ATOM 604 C C . ALA B 1 5 ? 2.941 -2.271 -13.008 1 97.19 5 ALA B C 1
ATOM 606 O O . ALA B 1 5 ? 2.34 -1.211 -12.828 1 97.19 5 ALA B O 1
ATOM 607 N N . THR B 1 6 ? 3.107 -2.838 -14.211 1 96.69 6 THR B N 1
ATOM 608 C CA . THR B 1 6 ? 2.576 -2.207 -15.422 1 96.69 6 THR B CA 1
ATOM 609 C C . THR B 1 6 ? 1.056 -2.09 -15.344 1 96.69 6 THR B C 1
ATOM 611 O O . THR B 1 6 ? 0.494 -1.029 -15.617 1 96.69 6 THR B O 1
ATOM 614 N N . GLU B 1 7 ? 0.381 -3.113 -14.977 1 97.44 7 GLU B N 1
ATOM 615 C CA . GLU B 1 7 ? -1.071 -3.096 -14.828 1 97.44 7 GLU B CA 1
ATOM 616 C C . GLU B 1 7 ? -1.502 -2.104 -13.75 1 97.44 7 GLU B C 1
ATOM 618 O O . GLU B 1 7 ? -2.482 -1.378 -13.922 1 97.44 7 GLU B O 1
ATOM 623 N N . PHE B 1 8 ? -0.896 -2.123 -12.688 1 98 8 PHE B N 1
ATOM 624 C CA . PHE B 1 8 ? -1.205 -1.229 -11.578 1 98 8 PHE B CA 1
ATOM 625 C C . PHE B 1 8 ? -1.092 0.229 -12.016 1 98 8 PHE B C 1
ATOM 627 O O . PHE B 1 8 ? -1.969 1.041 -11.711 1 98 8 PHE B O 1
ATOM 634 N N . ARG B 1 9 ? -0.037 0.527 -12.719 1 96.5 9 ARG B N 1
ATOM 635 C CA . ARG B 1 9 ? 0.222 1.886 -13.18 1 96.5 9 ARG B CA 1
ATOM 636 C C . ARG B 1 9 ? -0.9 2.377 -14.094 1 96.5 9 ARG B C 1
ATOM 638 O O . ARG B 1 9 ? -1.269 3.553 -14.047 1 96.5 9 ARG B O 1
ATOM 645 N N . THR B 1 10 ? -1.441 1.48 -14.859 1 95.81 10 THR B N 1
ATOM 646 C CA . THR B 1 10 ? -2.416 1.867 -15.875 1 95.81 10 THR B CA 1
ATOM 647 C C . THR B 1 10 ? -3.822 1.91 -15.289 1 95.81 10 THR B C 1
ATOM 649 O O . THR B 1 10 ? -4.738 2.475 -15.891 1 95.81 10 THR B O 1
ATOM 652 N N . ASN B 1 11 ? -3.971 1.325 -14.102 1 96.88 11 ASN B N 1
ATOM 653 C CA . ASN B 1 11 ? -5.297 1.215 -13.508 1 96.88 11 ASN B CA 1
ATOM 654 C C . ASN B 1 11 ? -5.289 1.619 -12.039 1 96.88 11 ASN B C 1
ATOM 656 O O . ASN B 1 11 ? -5.961 0.998 -11.219 1 96.88 11 ASN B O 1
ATOM 660 N N . VAL B 1 12 ? -4.57 2.639 -11.695 1 97.06 12 VAL B N 1
ATOM 661 C CA . VAL B 1 12 ? -4.328 2.984 -10.297 1 97.06 12 VAL B CA 1
ATOM 662 C C . VAL B 1 12 ? -5.648 3.326 -9.617 1 97.06 12 VAL B C 1
ATOM 664 O O . VAL B 1 12 ? -5.887 2.926 -8.469 1 97.06 12 VAL B O 1
ATOM 667 N N . GLY B 1 13 ? -6.469 4.09 -10.227 1 96.5 13 GLY B N 1
ATOM 668 C CA . GLY B 1 13 ? -7.762 4.449 -9.664 1 96.5 13 GLY B CA 1
ATOM 669 C C . GLY B 1 13 ? -8.586 3.246 -9.25 1 96.5 13 GLY B C 1
ATOM 670 O O . GLY B 1 13 ? -9.195 3.242 -8.18 1 96.5 13 GLY B O 1
ATOM 671 N N . LYS B 1 14 ? -8.609 2.314 -10.117 1 96.94 14 LYS B N 1
ATOM 672 C CA . LYS B 1 14 ? -9.32 1.068 -9.852 1 96.94 14 LYS B CA 1
ATOM 673 C C . LYS B 1 14 ? -8.773 0.378 -8.609 1 96.94 14 LYS B C 1
ATOM 675 O O . LYS B 1 14 ? -9.539 -0.068 -7.75 1 96.94 14 LYS B O 1
ATOM 680 N N . TYR B 1 15 ? -7.477 0.346 -8.422 1 98 15 TYR B N 1
ATOM 681 C CA . TYR B 1 15 ? -6.859 -0.399 -7.328 1 98 15 TYR B CA 1
ATOM 682 C C . TYR B 1 15 ? -6.953 0.375 -6.02 1 98 15 TYR B C 1
ATOM 684 O O . TYR B 1 15 ? -7.055 -0.222 -4.945 1 98 15 TYR B O 1
ATOM 692 N N . LEU B 1 16 ? -7.051 1.705 -6.105 1 97.56 16 LEU B N 1
ATOM 693 C CA . LEU B 1 16 ? -7.324 2.508 -4.918 1 97.56 16 LEU B CA 1
ATOM 694 C C . LEU B 1 16 ? -8.695 2.172 -4.344 1 97.56 16 LEU B C 1
ATOM 696 O O . LEU B 1 16 ? -8.891 2.199 -3.125 1 97.56 16 LEU B O 1
ATOM 700 N N . ASP B 1 17 ? -9.562 1.79 -5.234 1 96.69 17 ASP B N 1
ATOM 701 C CA . ASP B 1 17 ? -10.906 1.434 -4.781 1 96.69 17 ASP B CA 1
ATOM 702 C C . ASP B 1 17 ? -10.953 -0.01 -4.285 1 96.69 17 ASP B C 1
ATOM 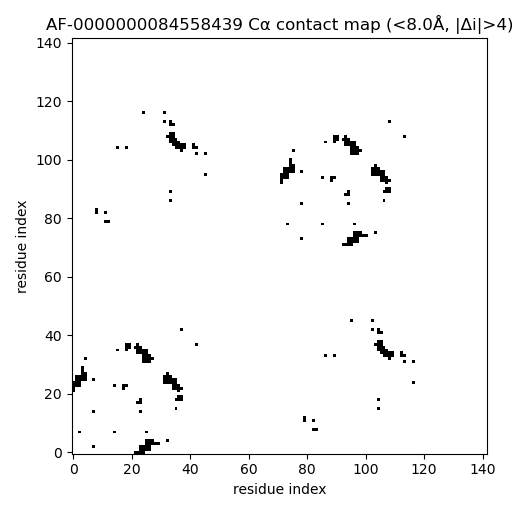704 O O . ASP B 1 17 ? -11.625 -0.312 -3.299 1 96.69 17 ASP B O 1
ATOM 708 N N . LEU B 1 18 ? -10.25 -0.856 -4.914 1 97.56 18 LEU B N 1
ATOM 709 C CA . LEU B 1 18 ? -10.312 -2.287 -4.633 1 97.56 18 LEU B CA 1
ATOM 710 C C . LEU B 1 18 ? -9.539 -2.623 -3.359 1 97.56 18 LEU B C 1
ATOM 712 O O . LEU B 1 18 ? -9.844 -3.611 -2.688 1 97.56 18 LEU B O 1
ATOM 716 N N . MET B 1 19 ? -8.602 -1.786 -2.984 1 97.88 19 MET B N 1
ATOM 717 C CA . MET B 1 19 ? -7.742 -2.08 -1.844 1 97.88 19 MET B CA 1
ATOM 718 C C . MET B 1 19 ? -8.547 -2.1 -0.546 1 97.88 19 MET B C 1
ATOM 720 O O . MET B 1 19 ? -8.094 -2.652 0.458 1 97.88 19 MET B O 1
ATOM 724 N N . VAL B 1 20 ? -9.727 -1.437 -0.566 1 96.44 20 VAL B N 1
ATOM 725 C CA . VAL B 1 20 ? -10.586 -1.403 0.613 1 96.44 20 VAL B CA 1
ATOM 726 C C . VAL B 1 20 ? -11.109 -2.807 0.911 1 96.44 20 VAL B C 1
ATOM 728 O O . VAL B 1 20 ? -11.305 -3.17 2.074 1 96.44 20 VAL B O 1
ATOM 731 N N . LYS B 1 21 ? -11.234 -3.604 -0.103 1 96.88 21 LYS B N 1
ATOM 732 C CA . LYS B 1 21 ? -11.781 -4.953 0.022 1 96.88 21 LYS B CA 1
ATOM 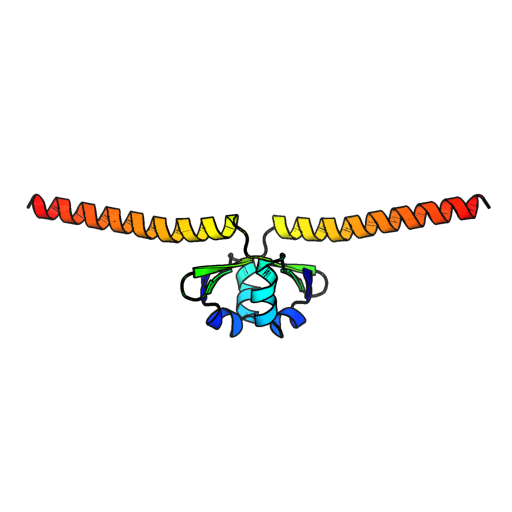733 C C . LYS B 1 21 ? -10.672 -5.969 0.299 1 96.88 21 LYS B C 1
ATOM 735 O O . LYS B 1 21 ? -10.859 -6.898 1.088 1 96.88 21 LYS B O 1
ATOM 740 N N . GLU B 1 22 ? -9.641 -5.836 -0.413 1 97 22 GLU B N 1
ATOM 741 C CA . GLU B 1 22 ? -8.523 -6.77 -0.272 1 97 22 GLU B CA 1
ATOM 742 C C . GLU B 1 22 ? -7.195 -6.094 -0.597 1 97 22 GLU B C 1
ATOM 744 O O . GLU B 1 22 ? -7.152 -5.145 -1.382 1 97 22 GLU B O 1
ATOM 749 N N . ASP B 1 23 ? -6.094 -6.613 -0.005 1 98.19 23 ASP B N 1
ATOM 750 C CA . ASP B 1 23 ? -4.766 -6.105 -0.329 1 98.19 23 ASP B CA 1
ATOM 751 C C . ASP B 1 23 ? -4.438 -6.328 -1.804 1 98.19 23 ASP B C 1
ATOM 753 O O . ASP B 1 23 ? -4.777 -7.367 -2.373 1 98.19 23 ASP B O 1
ATOM 757 N N . VAL B 1 24 ? -3.764 -5.297 -2.293 1 98.38 24 VAL B N 1
ATOM 758 C CA . VAL B 1 24 ? -3.275 -5.398 -3.664 1 98.38 24 VAL B CA 1
ATOM 759 C C . VAL B 1 24 ? -1.757 -5.57 -3.662 1 98.38 24 VAL B C 1
ATOM 761 O O . VAL B 1 24 ? -1.021 -4.629 -3.365 1 98.38 24 VAL B O 1
ATOM 764 N N . PHE B 1 25 ? -1.295 -6.766 -4.074 1 98.31 25 PHE B N 1
ATOM 765 C CA . PHE B 1 25 ? 0.134 -7.051 -4.133 1 98.31 25 PHE B CA 1
ATOM 766 C C . PHE B 1 25 ? 0.682 -6.777 -5.531 1 98.31 25 PHE B C 1
ATOM 768 O O . PHE B 1 25 ? 0.181 -7.32 -6.516 1 98.31 25 PHE B O 1
ATOM 775 N N . ILE B 1 26 ? 1.66 -5.965 -5.559 1 98.38 26 ILE B N 1
ATOM 776 C CA . ILE B 1 26 ? 2.244 -5.508 -6.816 1 98.38 26 ILE B CA 1
ATOM 777 C C . ILE B 1 26 ? 3.535 -6.273 -7.094 1 98.38 26 ILE B C 1
ATOM 779 O O . ILE B 1 26 ? 4.398 -6.387 -6.219 1 98.38 26 ILE B O 1
ATOM 783 N N . MET B 1 27 ? 3.598 -6.809 -8.336 1 97.56 27 MET B N 1
ATOM 784 C CA . MET B 1 27 ? 4.785 -7.543 -8.758 1 97.56 27 MET B CA 1
ATOM 785 C C . MET B 1 27 ? 5.523 -6.789 -9.859 1 97.56 27 MET B C 1
ATOM 787 O O . MET B 1 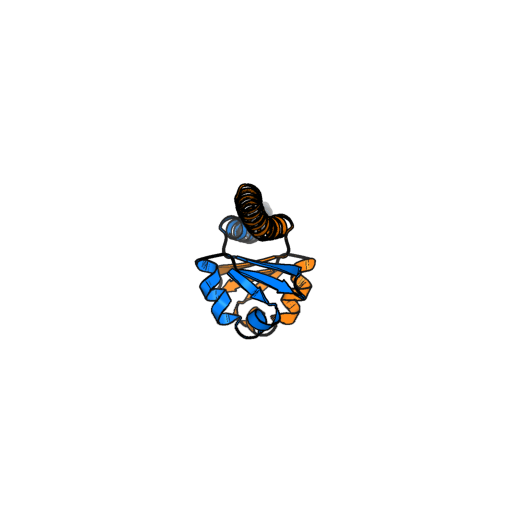27 ? 4.898 -6.133 -10.695 1 97.56 27 MET B O 1
ATOM 791 N N . LYS B 1 28 ? 6.879 -6.867 -9.797 1 95.94 28 LYS B N 1
ATOM 792 C CA . LYS B 1 28 ? 7.75 -6.352 -10.852 1 95.94 28 LYS B CA 1
ATOM 793 C C . LYS B 1 28 ? 8.711 -7.434 -11.344 1 95.94 28 LYS B C 1
ATOM 795 O O . LYS B 1 28 ? 9.477 -7.996 -10.562 1 95.94 28 LYS B O 1
ATOM 800 N N . TYR B 1 29 ? 8.68 -7.625 -12.625 1 92.81 29 TYR B N 1
ATOM 801 C CA . TYR B 1 29 ? 9.539 -8.633 -13.219 1 92.81 29 TYR B CA 1
ATOM 802 C C . TYR B 1 29 ? 9.43 -9.961 -12.477 1 92.81 29 TYR B C 1
ATOM 804 O O . TYR B 1 29 ? 10.438 -10.602 -12.18 1 92.81 29 TYR B O 1
ATOM 812 N N . GLY B 1 30 ? 8.227 -10.336 -12.062 1 90.69 30 GLY B N 1
ATOM 813 C CA . GLY B 1 30 ? 7.938 -11.609 -11.414 1 90.69 30 GLY B CA 1
ATOM 814 C C . GLY B 1 30 ? 8.32 -11.633 -9.945 1 90.69 30 GLY B C 1
ATOM 815 O O . GLY B 1 30 ? 8.289 -12.688 -9.305 1 90.69 30 GLY B O 1
ATOM 816 N N . LYS B 1 31 ? 8.703 -10.5 -9.453 1 94.06 3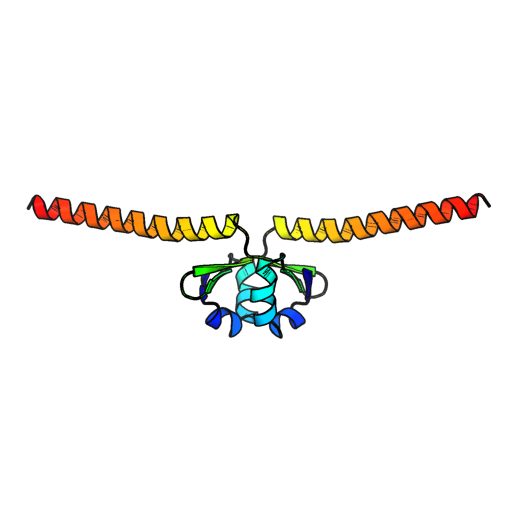1 LYS B N 1
ATOM 817 C CA . LYS B 1 31 ? 9.125 -10.398 -8.055 1 94.06 31 LYS B CA 1
ATOM 818 C C . LYS B 1 31 ? 8.219 -9.445 -7.285 1 94.06 31 LYS B C 1
ATOM 820 O O . LYS B 1 31 ? 7.684 -8.492 -7.852 1 94.06 31 LYS B O 1
ATOM 825 N N . PHE B 1 32 ? 8.133 -9.742 -5.953 1 96.75 32 PHE B N 1
ATOM 826 C CA . PHE B 1 32 ? 7.336 -8.875 -5.094 1 96.75 32 PHE B CA 1
ATOM 827 C C . PHE B 1 32 ? 7.93 -7.473 -5.043 1 96.75 32 PHE B C 1
ATOM 829 O O . PHE B 1 32 ? 9.125 -7.309 -4.77 1 96.75 32 PHE B O 1
ATOM 836 N N . ALA B 1 33 ? 7.047 -6.5 -5.332 1 98.06 33 ALA B N 1
ATOM 837 C CA . ALA B 1 33 ? 7.488 -5.109 -5.285 1 98.06 33 ALA B CA 1
ATOM 838 C C . ALA B 1 33 ? 6.898 -4.387 -4.078 1 98.06 33 ALA B C 1
ATOM 840 O O . ALA B 1 33 ? 7.57 -3.562 -3.453 1 98.06 33 ALA B O 1
ATOM 841 N N . GLY B 1 34 ? 5.688 -4.652 -3.797 1 98.44 34 GLY B N 1
ATOM 842 C CA . GLY B 1 34 ? 5.035 -3.955 -2.699 1 98.44 34 GLY B CA 1
ATOM 843 C C . GLY B 1 34 ? 3.559 -4.277 -2.582 1 98.44 34 GLY B C 1
ATOM 844 O O . GLY B 1 34 ? 3.061 -5.184 -3.256 1 98.44 34 GLY B O 1
ATOM 845 N N . VAL B 1 35 ? 2.896 -3.557 -1.653 1 98.69 35 VAL B N 1
ATOM 846 C CA . VAL B 1 35 ? 1.48 -3.803 -1.398 1 98.69 35 VAL B CA 1
ATOM 847 C C . VAL B 1 35 ? 0.745 -2.475 -1.244 1 98.69 35 VAL B C 1
ATOM 849 O O . VAL B 1 35 ? 1.288 -1.518 -0.686 1 98.69 35 VAL B O 1
ATOM 852 N N . LEU B 1 36 ? -0.312 -2.379 -1.82 1 98.69 36 LEU B N 1
ATOM 853 C CA . LEU B 1 36 ? -1.294 -1.329 -1.567 1 98.69 36 LEU B CA 1
ATOM 854 C C . LEU B 1 36 ? -2.4 -1.831 -0.646 1 98.69 36 LEU B C 1
ATOM 856 O O . LEU B 1 36 ? -3.076 -2.814 -0.959 1 98.69 36 LEU B O 1
ATOM 860 N N . SER B 1 37 ? -2.572 -1.122 0.481 1 98.56 37 SER B N 1
ATOM 861 C CA . SER B 1 37 ? -3.48 -1.678 1.479 1 98.56 37 SER B CA 1
ATOM 862 C C . SER B 1 37 ? -4.168 -0.575 2.277 1 98.56 37 SER B C 1
ATOM 864 O O . SER B 1 37 ? -3.604 0.504 2.469 1 98.56 37 SER B O 1
ATOM 866 N N . ALA B 1 38 ? -5.383 -0.838 2.707 1 98.19 38 ALA B N 1
ATOM 867 C CA . ALA B 1 38 ? -6.117 0.056 3.598 1 98.19 38 ALA B CA 1
ATOM 868 C C . ALA B 1 38 ? -6.281 -0.564 4.984 1 98.19 38 ALA B C 1
ATOM 870 O O . ALA B 1 38 ? -7.352 -0.469 5.59 1 98.19 38 ALA B O 1
ATOM 871 N N . ASP B 1 39 ? -5.242 -0.972 5.547 1 96.44 39 ASP B N 1
ATOM 872 C CA . ASP B 1 39 ? -5.332 -1.726 6.793 1 96.44 39 ASP B CA 1
ATOM 873 C C . ASP B 1 39 ? -5.434 -0.789 7.996 1 96.44 39 ASP B C 1
ATOM 875 O O . ASP B 1 39 ? -4.926 0.334 7.961 1 96.44 39 ASP B O 1
ATOM 879 N N . LYS B 1 40 ? -6.02 -1.323 9.055 1 96.19 40 LYS B N 1
ATOM 880 C CA . LYS B 1 40 ? -6.297 -0.544 10.258 1 96.19 40 LYS B CA 1
ATOM 881 C C . LYS B 1 40 ? -5.004 -0.1 10.938 1 96.19 40 LYS B C 1
ATOM 883 O O . LYS B 1 40 ? -4.934 0.995 11.5 1 96.19 40 LYS B O 1
ATOM 888 N N . GLN B 1 41 ? -4.094 -0.973 10.93 1 95.75 41 GLN B N 1
ATOM 889 C CA . GLN B 1 41 ? -2.82 -0.663 11.57 1 95.75 41 GLN B CA 1
ATOM 890 C C . GLN B 1 41 ? -2.17 0.562 10.93 1 95.75 41 GLN B C 1
ATOM 892 O O . GLN B 1 41 ? -1.658 1.436 11.641 1 95.75 41 GLN B O 1
ATOM 897 N N . SER B 1 42 ? -2.176 0.612 9.617 1 96.81 42 SER B N 1
ATOM 898 C CA . SER B 1 42 ? -1.617 1.764 8.914 1 96.81 42 SER B CA 1
ATOM 899 C C . SER B 1 42 ? -2.418 3.029 9.203 1 96.81 42 SER B C 1
ATOM 901 O O . SER B 1 42 ? -1.848 4.113 9.352 1 96.81 42 SER B O 1
ATOM 903 N N . LYS B 1 43 ? -3.65 2.912 9.25 1 96.25 43 LYS B N 1
ATOM 904 C CA . LYS B 1 43 ? -4.488 4.051 9.617 1 96.25 43 LYS B CA 1
ATOM 905 C C . LYS B 1 43 ? -4.094 4.609 10.984 1 96.25 43 LYS B C 1
ATOM 907 O O . LYS B 1 43 ? -3.979 5.824 11.148 1 96.25 43 LYS B O 1
ATOM 912 N N . LYS B 1 44 ? -3.93 3.768 11.914 1 96 44 LYS B N 1
ATOM 913 C CA . LYS B 1 44 ? -3.533 4.172 13.258 1 96 44 LYS B CA 1
ATOM 914 C C . LYS B 1 44 ? -2.207 4.926 13.242 1 96 44 LYS B C 1
ATOM 916 O O . LYS B 1 44 ? -2.047 5.934 13.93 1 96 44 LYS B O 1
ATOM 921 N N . ARG B 1 45 ? -1.33 4.418 12.469 1 94.5 45 ARG B N 1
ATOM 922 C CA . ARG B 1 45 ? -0.018 5.047 12.359 1 94.5 45 ARG B CA 1
ATOM 923 C C . ARG B 1 45 ? -0.141 6.484 11.867 1 94.5 45 ARG B C 1
ATOM 925 O O . ARG B 1 45 ? 0.517 7.383 12.391 1 94.5 45 ARG B O 1
ATOM 932 N N . VAL B 1 46 ? -0.957 6.652 10.914 1 94 46 VAL B N 1
ATOM 933 C CA . VAL B 1 46 ? -1.132 7.984 10.352 1 94 46 VAL B CA 1
ATOM 934 C C . VAL B 1 46 ? -1.817 8.891 11.367 1 94 46 VAL B C 1
ATOM 936 O O . VAL B 1 46 ? -1.411 10.047 11.555 1 94 46 VAL B O 1
ATOM 939 N N . LEU B 1 47 ? -2.77 8.359 12 1 93.25 47 LEU B N 1
ATOM 940 C CA . LEU B 1 47 ? -3.506 9.133 12.992 1 93.25 47 LEU B CA 1
ATOM 941 C C . LEU B 1 47 ? -2.596 9.547 14.148 1 93.25 47 LEU B C 1
ATOM 943 O O . LEU B 1 47 ? -2.672 10.68 14.625 1 93.25 47 LEU B O 1
ATOM 947 N N . GLU B 1 48 ? -1.832 8.75 14.617 1 92.62 48 GLU B N 1
ATOM 948 C CA . GLU B 1 48 ? -0.897 9.039 15.703 1 92.62 48 GLU B CA 1
ATOM 949 C C . GLU B 1 48 ? 0.122 10.094 15.289 1 92.62 48 GLU B C 1
ATOM 951 O O . GLU B 1 48 ? 0.472 10.969 16.078 1 92.62 48 GLU B O 1
ATOM 956 N N . ALA B 1 49 ? 0.587 9.953 14.047 1 87.44 49 ALA B N 1
ATOM 957 C CA . ALA B 1 49 ? 1.532 10.938 13.531 1 87.44 49 ALA B CA 1
ATOM 958 C C . ALA B 1 49 ? 0.898 12.328 13.461 1 87.44 49 ALA B C 1
ATOM 960 O O . ALA B 1 49 ? 1.533 13.32 13.812 1 87.44 49 ALA B O 1
ATOM 961 N N . TYR B 1 50 ? -0.301 12.312 13.086 1 83.38 50 TYR B N 1
ATOM 962 C CA . TYR B 1 50 ? -1.023 13.57 12.953 1 83.38 50 TYR B CA 1
ATOM 963 C C . TYR B 1 50 ? -1.395 14.133 14.32 1 83.38 50 TYR B C 1
ATOM 965 O O . TYR B 1 50 ? -1.287 15.344 14.555 1 83.38 50 TYR B O 1
ATOM 973 N N . ALA B 1 51 ? -1.898 13.312 15.195 1 84.88 51 ALA B N 1
ATOM 974 C CA . ALA B 1 51 ? -2.283 13.727 16.547 1 84.88 51 ALA B CA 1
ATOM 975 C C . ALA B 1 51 ? -1.065 14.164 17.344 1 84.88 51 ALA B C 1
ATOM 977 O O . ALA B 1 51 ? -1.126 15.148 18.094 1 84.88 51 ALA B O 1
ATOM 978 N N . GLY B 1 52 ? -0.144 13.32 17.281 1 80.19 52 GLY B N 1
ATOM 979 C CA . GLY B 1 52 ? 1.066 13.68 18.016 1 80.19 52 GLY B CA 1
ATOM 980 C C . GLY B 1 52 ? 1.616 15.039 17.625 1 80.19 52 GLY B C 1
ATOM 981 O O . GLY B 1 52 ? 2.084 15.789 18.484 1 80.19 52 GLY B O 1
ATOM 982 N N . SER B 1 53 ? 1.558 15.219 16.344 1 77.12 53 SER B N 1
ATOM 983 C CA . SER B 1 53 ? 2.002 16.531 15.875 1 77.12 53 SER B CA 1
ATOM 984 C C . SER B 1 53 ? 1.142 17.641 16.453 1 77.12 53 SER B C 1
ATOM 986 O O . SER B 1 53 ? 1.656 18.703 16.828 1 77.12 53 SER B O 1
ATOM 988 N N . TYR B 1 54 ? -0.119 17.312 16.531 1 72.31 54 TYR B N 1
ATOM 989 C CA . TYR B 1 54 ? -1.042 18.297 17.078 1 72.31 54 TYR B CA 1
ATOM 990 C C . TYR B 1 54 ? -0.833 18.484 18.578 1 72.31 54 TYR B C 1
ATOM 992 O O . TYR B 1 54 ? -0.922 19.594 19.094 1 72.31 54 TYR B O 1
ATOM 1000 N N . LYS B 1 55 ? -0.7 17.312 19.25 1 77.19 55 LYS B N 1
ATOM 1001 C CA . LYS B 1 55 ? -0.475 17.375 20.688 1 77.19 55 LYS B CA 1
ATOM 1002 C C . LYS B 1 55 ? 0.787 18.172 21.016 1 77.19 55 LYS B C 1
ATOM 1004 O O . LYS B 1 55 ? 0.799 18.984 21.953 1 77.19 55 LYS B O 1
ATOM 1009 N N . HIS B 1 56 ? 1.734 17.953 20.219 1 75.19 56 HIS B N 1
ATOM 1010 C CA . HIS B 1 56 ? 2.979 18.672 20.438 1 75.19 56 HIS B CA 1
ATOM 1011 C C . HIS B 1 56 ? 2.795 20.172 20.203 1 75.19 56 HIS B C 1
ATOM 1013 O O . HIS B 1 56 ? 3.301 21 20.984 1 75.19 56 HIS B O 1
ATOM 1019 N N . GLU B 1 57 ? 2.043 20.391 19.234 1 71.12 57 GLU B N 1
ATOM 1020 C CA . GLU B 1 57 ? 1.771 21.797 18.938 1 71.12 57 GLU B CA 1
ATOM 1021 C C . GLU B 1 57 ? 0.872 22.422 20 1 71.12 57 GLU B C 1
ATOM 1023 O O . GLU B 1 57 ? 1.072 23.562 20.406 1 71.12 57 GLU B O 1
ATOM 1028 N N . GLY B 1 58 ? -0.099 21.641 20.359 1 72.12 58 GLY B N 1
ATOM 1029 C CA . GLY B 1 58 ? -0.961 22.109 21.438 1 72.12 58 GLY B CA 1
ATOM 1030 C C . GLY B 1 58 ? -0.21 22.375 22.719 1 72.12 58 GLY B C 1
ATOM 1031 O O . GLY B 1 58 ? -0.472 23.375 23.406 1 72.12 58 GLY B O 1
ATOM 1032 N N . ASP B 1 59 ? 0.667 21.5 23.016 1 74.25 59 ASP B N 1
ATOM 1033 C CA . ASP B 1 59 ? 1.478 21.672 24.219 1 74.25 59 ASP B CA 1
ATOM 1034 C C . ASP B 1 59 ? 2.307 22.953 24.141 1 74.25 59 ASP B C 1
ATOM 1036 O O . ASP B 1 59 ? 2.441 23.672 25.125 1 74.25 59 ASP B O 1
ATOM 1040 N N . LEU B 1 60 ? 2.91 23.234 23.062 1 76 60 LEU B N 1
ATOM 1041 C CA . LEU B 1 60 ? 3.74 24.406 22.859 1 76 60 LEU B CA 1
ATOM 1042 C C . LEU B 1 60 ? 2.916 25.688 23 1 76 60 LEU B C 1
ATOM 1044 O O . LEU B 1 60 ? 3.365 26.656 23.609 1 76 60 LEU B O 1
ATOM 1048 N N . GLU B 1 61 ? 1.682 25.609 22.375 1 78.69 61 GLU B N 1
ATOM 1049 C CA . GLU B 1 61 ? 0.786 26.75 22.469 1 78.69 61 GLU B CA 1
ATOM 1050 C C . GLU B 1 61 ? 0.384 27.031 23.906 1 78.69 61 GLU B C 1
ATOM 1052 O O . GLU B 1 61 ? 0.325 28.188 24.344 1 78.69 61 GLU B O 1
ATOM 1057 N N . ASP B 1 62 ? 0.146 25.953 24.578 1 78.69 62 ASP B N 1
ATOM 1058 C CA . ASP B 1 62 ? -0.223 26.062 25.984 1 78.69 62 ASP B CA 1
ATOM 1059 C C . ASP B 1 62 ? 0.923 26.656 26.797 1 78.69 62 ASP B C 1
ATOM 1061 O O . ASP B 1 62 ? 0.698 27.469 27.703 1 78.69 62 ASP B O 1
ATOM 1065 N N . LEU B 1 63 ? 2.113 26.297 26.594 1 75.69 63 LEU B N 1
ATOM 1066 C CA . LEU B 1 63 ? 3.301 26.781 27.281 1 75.69 63 LEU B CA 1
ATOM 1067 C C . LEU B 1 63 ? 3.502 28.266 27.016 1 75.69 63 LEU B C 1
ATOM 1069 O O . LEU B 1 63 ? 3.836 29.031 27.938 1 75.69 63 LEU B O 1
ATOM 1073 N N . LEU B 1 64 ? 3.305 28.688 25.812 1 77.94 64 LEU B N 1
ATOM 1074 C CA . LEU B 1 64 ? 3.465 30.094 25.438 1 77.94 64 LEU B CA 1
ATOM 1075 C C . LEU B 1 64 ? 2.412 30.953 26.109 1 77.94 64 LEU B C 1
ATOM 1077 O O . LEU B 1 64 ? 2.725 32.031 26.609 1 77.94 64 LEU B O 1
ATOM 1081 N N . LYS B 1 65 ? 1.258 30.438 26.125 1 79.31 65 LYS B N 1
ATOM 1082 C CA . LYS B 1 65 ? 0.187 31.203 26.766 1 79.31 65 LYS B CA 1
ATOM 1083 C C . LYS B 1 65 ? 0.442 31.359 28.266 1 79.31 65 LYS B C 1
ATOM 1085 O O . LYS B 1 65 ? 0.209 32.438 28.828 1 79.31 65 LYS B O 1
ATOM 1090 N N . LYS B 1 66 ? 0.897 30.375 28.938 1 82.06 66 LYS B N 1
ATOM 1091 C CA . LYS B 1 66 ? 1.2 30.422 30.359 1 82.06 66 LYS B CA 1
ATOM 1092 C C . LYS B 1 66 ? 2.283 31.453 30.656 1 82.06 66 LYS B C 1
ATOM 1094 O O . LYS B 1 66 ? 2.203 32.188 31.656 1 82.06 66 LYS B O 1
ATOM 1099 N N . ARG B 1 67 ? 3.176 31.531 29.797 1 83.31 67 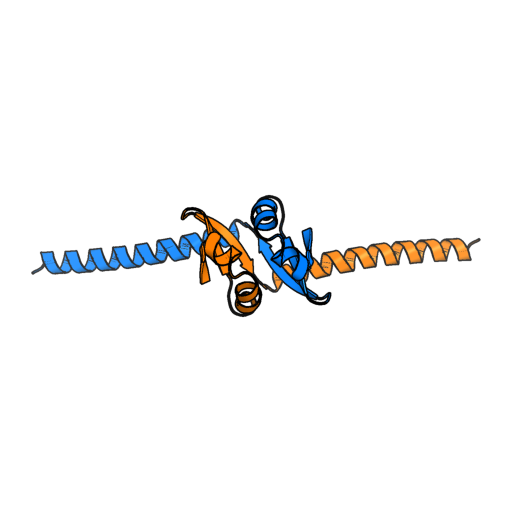ARG B N 1
ATOM 1100 C CA . ARG B 1 67 ? 4.27 32.469 30 1 83.31 67 ARG B CA 1
ATOM 1101 C C . ARG B 1 67 ? 3.793 33.906 29.828 1 83.31 67 ARG B C 1
ATOM 1103 O O . ARG B 1 67 ? 4.188 34.812 30.578 1 83.31 67 ARG B O 1
ATOM 1110 N N . LEU B 1 68 ? 2.887 34.062 28.906 1 81.75 68 LEU B N 1
ATOM 1111 C CA . LEU B 1 68 ? 2.357 35.406 28.641 1 81.75 68 LEU B CA 1
ATOM 1112 C C . LEU B 1 68 ? 1.479 35.875 29.781 1 81.75 68 LEU B C 1
ATOM 1114 O O . LEU B 1 68 ? 1.517 37.062 30.156 1 81.75 68 LEU B O 1
ATOM 1118 N N . ASP B 1 69 ? 0.846 35 30.391 1 79.25 69 ASP B N 1
ATOM 1119 C CA . ASP B 1 69 ? 0.003 35.375 31.531 1 79.25 69 ASP B CA 1
ATOM 1120 C C . ASP B 1 69 ? 0.848 35.688 32.75 1 79.25 69 ASP B C 1
ATOM 1122 O O . ASP B 1 69 ? 0.391 36.375 33.656 1 79.25 69 ASP B O 1
ATOM 1126 N N . GLU B 1 70 ? 2.012 35.188 32.812 1 71.81 70 GLU B N 1
ATOM 1127 C CA . GLU B 1 70 ? 2.922 35.438 33.906 1 71.81 70 GLU B CA 1
ATOM 1128 C C . GLU B 1 70 ? 3.678 36.75 33.719 1 71.81 70 GLU B C 1
ATOM 1130 O O . GLU B 1 70 ? 4.207 37.312 34.688 1 71.81 70 GLU B O 1
ATOM 1135 N N . LEU B 1 71 ? 3.691 37.188 32.531 1 57.31 71 LEU B N 1
ATOM 1136 C CA . LEU B 1 71 ? 4.289 38.5 32.312 1 57.31 71 LEU B CA 1
ATOM 1137 C C . LEU B 1 71 ? 3.279 39.625 32.594 1 57.31 71 LEU B C 1
ATOM 1139 O O . LEU B 1 71 ? 3.617 40.625 33.219 1 57.31 71 LEU B O 1
#

Solvent-accessible surface area (backbone atoms only — not comparable to full-atom values): 7695 Å² total; per-residue (Å²): 87,82,41,44,48,69,56,43,67,79,38,43,71,60,49,66,59,46,16,73,80,39,51,34,37,30,22,48,96,90,32,86,57,32,35,35,33,48,49,67,68,59,48,49,54,52,49,49,57,53,45,48,53,47,48,52,48,49,51,51,53,52,53,53,50,56,54,58,73,71,102,84,82,41,44,50,70,57,44,68,77,38,45,71,59,48,67,59,46,18,74,80,40,52,34,35,31,22,49,96,91,33,86,57,31,34,36,32,49,49,67,70,60,48,50,53,52,48,48,55,53,46,49,52,45,50,52,47,49,50,52,54,51,54,53,50,54,52,57,71,71,102

Radius of gyration: 22.54 Å; Cα contacts (8 Å, |Δi|>4): 157; chains: 2; bounding box: 24×88×50 Å

Nearest PDB structures (foldseek):
  2odk-assembly2_D  TM=7.476E-01  e=1.841E-02  Nitrosomonas europaea
  2a6q-assembly3_D  TM=7.035E-01  e=6.817E-02  Escherichia coli
  2ja3-assembly3_E  TM=4.164E-01  e=4.379E-01  Homo sapiens
  8hf6-assembly1_B  TM=3.968E-01  e=1.001E+00  Streptococcus pneumoniae D39
  2dqr-assembly1_B  TM=2.875E-01  e=6.429E+00  Bacillus subtilis

Organism: NCBI:txid1577791

Secondary structure (DSSP, 8-state):
-EEEHHHHHHTHHHHHHHTTTS-EEEEETTEEEEEEE--HHHHHHHHHHHHHHHHHHHHHHHHHHHHHHH-/-EEEHHHHHHTHHHHHHHTTTS-EEEEETTEEEEEEE--HHHHHHHHHHHHHHHHHHHHHHHHHHHHHHH-

pLDDT: mean 90.29, std 9.75, range [57.31, 98.69]

Foldseek 3Di:
DEDEPVVCVVPVVVVLVCQAPPKYFYDYPNHTDDIDHDDPVVVVVVVCVVVVVVVVVVVVVVVVVVVVVVD/DEDEPVVCVVPVVVVLVCQAPPKYFYDYPNHTDDIDHDDPVVVVVVVCVVVVVVVVVVVVVVVVVVVVVVD

Sequence (142 aa):
MLVTATEFRTNVGKYLDLMVKEDVFIMKYGKFAGVLSADKQSKKRVLEAYAGSYKHEGDLEDLLKKRLDELMLVTATEFRTNVGKYLDLMVKEDVFIMKYGKFAGVLSADKQSKKRVLEAYAGSYKHEGDLEDLLKKRLDEL